Protein AF-A0A5B7YC35-F1 (afdb_monomer)

pLDDT: mean 84.2, std 15.64, range [40.31, 97.88]

Mean predicted aligned error: 13.03 Å

Sequence (136 aa):
MKTGRNEKCPCGSGKKFKHCCIDKSEEHFAQDESDNASLPKEQYIGFNRDRAPDMSPFDLDQEAICCLVSLLSTGAAKSLNEMHNTNKFETDHVIVTTGNCSDIKLAGPFSSLEAAFEFSMKNHGAVRFQTQPQFV

InterPro domains:
  IPR004027 SEC-C motif [PF02810] (5-21)

Radius of gyration: 21.71 Å; Cα contacts (8 Å, |Δi|>4): 191; chains: 1; bounding box: 42×45×59 Å

Structure (mmCIF, N/CA/C/O backbone):
data_AF-A0A5B7YC35-F1
#
_entry.id   AF-A0A5B7YC35-F1
#
loop_
_atom_site.group_PDB
_atom_site.id
_atom_site.type_symbol
_atom_site.label_atom_id
_atom_site.label_alt_id
_atom_site.label_comp_id
_atom_site.label_asym_id
_atom_site.label_entity_id
_atom_site.label_seq_id
_atom_site.pdbx_PDB_ins_code
_atom_site.Cartn_x
_atom_site.Cartn_y
_atom_site.Cartn_z
_atom_site.occupancy
_atom_site.B_iso_or_equiv
_atom_site.auth_seq_id
_atom_site.auth_comp_id
_atom_site.auth_asym_id
_atom_site.auth_atom_id
_atom_site.pdbx_PDB_model_num
ATOM 1 N N . MET A 1 1 ? 5.676 33.176 32.237 1.00 57.31 1 MET A N 1
ATOM 2 C CA . MET A 1 1 ? 6.792 32.506 32.944 1.00 57.31 1 MET A CA 1
ATOM 3 C C . MET A 1 1 ? 6.831 31.059 32.474 1.00 57.31 1 MET A C 1
ATOM 5 O O . MET A 1 1 ? 5.785 30.426 32.502 1.00 57.31 1 MET A O 1
ATOM 9 N N . LYS A 1 2 ? 7.962 30.559 31.962 1.00 67.81 2 LYS A N 1
ATOM 10 C CA . LYS A 1 2 ? 8.111 29.150 31.552 1.00 67.81 2 LYS A CA 1
ATOM 11 C C . LYS A 1 2 ? 8.829 28.412 32.684 1.00 67.81 2 LYS A C 1
ATOM 13 O O . LYS A 1 2 ? 9.979 28.737 32.952 1.00 67.81 2 LYS A O 1
ATOM 18 N N . THR A 1 3 ? 8.150 27.491 33.366 1.00 80.94 3 THR A N 1
ATOM 19 C CA . THR A 1 3 ? 8.753 26.672 34.432 1.00 80.94 3 THR A CA 1
ATOM 20 C C . THR A 1 3 ? 9.863 25.800 33.852 1.00 80.94 3 THR A C 1
ATOM 22 O O . THR A 1 3 ? 9.661 25.115 32.847 1.00 80.94 3 THR A O 1
ATOM 25 N N . GLY A 1 4 ? 11.041 25.817 34.474 1.00 86.00 4 GLY A N 1
ATOM 26 C CA . GLY A 1 4 ? 12.168 24.997 34.048 1.00 86.00 4 GLY A CA 1
ATOM 27 C C . GLY A 1 4 ? 11.887 23.503 34.242 1.00 86.00 4 GLY A C 1
ATOM 28 O O . GLY A 1 4 ? 11.314 23.086 35.245 1.00 86.00 4 GLY A O 1
ATOM 29 N N . ARG A 1 5 ? 12.349 22.659 33.309 1.00 88.38 5 ARG A N 1
ATOM 30 C CA . ARG A 1 5 ? 12.126 21.196 33.306 1.00 88.38 5 ARG A CA 1
ATOM 31 C C . ARG A 1 5 ? 12.477 20.514 34.647 1.00 88.38 5 ARG A C 1
ATOM 33 O O . ARG A 1 5 ? 11.808 19.570 35.061 1.00 88.38 5 ARG A O 1
ATOM 40 N N . ASN A 1 6 ? 13.503 20.994 35.349 1.00 90.94 6 ASN A N 1
ATOM 41 C CA . ASN A 1 6 ? 13.942 20.441 36.636 1.00 90.94 6 ASN A CA 1
ATOM 42 C C . ASN A 1 6 ? 13.375 21.167 37.875 1.00 90.94 6 ASN A C 1
ATOM 44 O O . ASN A 1 6 ? 13.653 20.725 38.989 1.00 90.94 6 ASN A O 1
ATOM 48 N N . GLU A 1 7 ? 12.609 22.248 37.706 1.00 91.75 7 GLU A N 1
ATOM 49 C CA . GLU A 1 7 ? 12.007 23.003 38.814 1.00 91.75 7 GLU A CA 1
ATOM 50 C C . GLU A 1 7 ? 10.797 22.274 39.404 1.00 91.75 7 GLU A C 1
ATOM 52 O O . GLU A 1 7 ? 10.266 21.344 38.797 1.00 91.75 7 GLU A O 1
ATOM 57 N N . LYS A 1 8 ? 10.344 22.675 40.599 1.00 91.44 8 LYS A N 1
ATOM 58 C CA . LYS A 1 8 ? 9.106 22.132 41.178 1.00 91.44 8 LYS A CA 1
ATOM 59 C C . LYS A 1 8 ? 7.924 22.464 40.272 1.00 91.44 8 LYS A C 1
ATOM 61 O O . LYS A 1 8 ? 7.772 23.596 39.822 1.00 91.44 8 LYS A O 1
ATOM 66 N N . CYS A 1 9 ? 7.083 21.468 40.020 1.00 90.31 9 CYS A N 1
ATOM 67 C CA . CYS A 1 9 ? 5.925 21.648 39.165 1.00 90.31 9 CYS A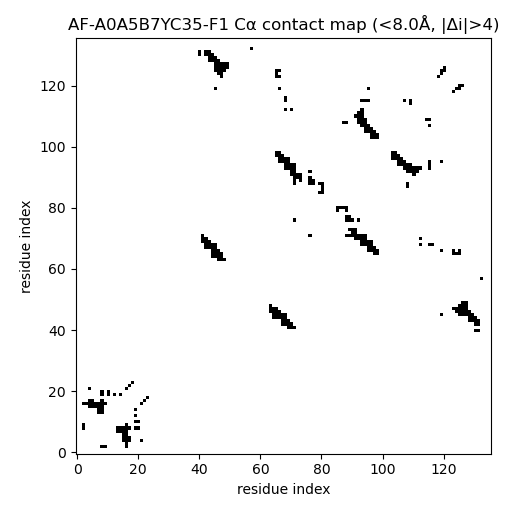 CA 1
ATOM 68 C C . CYS A 1 9 ? 4.903 22.602 39.817 1.00 90.31 9 CYS A C 1
ATOM 70 O O . CYS A 1 9 ? 4.546 22.382 40.980 1.00 90.31 9 CYS A O 1
ATOM 72 N N . PRO A 1 10 ? 4.352 23.586 39.078 1.00 89.69 10 PRO A N 1
ATOM 73 C CA . PRO A 1 10 ? 3.298 24.468 39.583 1.00 89.69 10 PRO A CA 1
ATOM 74 C C . PRO A 1 10 ? 1.970 23.736 39.844 1.00 89.69 10 PRO A C 1
ATOM 76 O O . PRO A 1 10 ? 1.077 24.314 40.449 1.00 89.69 10 PRO A O 1
ATOM 79 N N . CYS A 1 11 ? 1.850 22.456 39.456 1.00 86.94 11 CYS A N 1
ATOM 80 C CA . CYS A 1 11 ? 0.693 21.585 39.716 1.00 86.94 11 CYS A CA 1
ATOM 81 C C . CYS A 1 11 ? 0.452 21.288 41.213 1.00 86.94 11 CYS A C 1
ATOM 83 O O . CYS A 1 11 ? -0.506 20.601 41.550 1.00 86.94 11 CYS A O 1
ATOM 85 N N . GLY A 1 12 ? 1.348 21.717 42.110 1.00 83.81 12 GLY A N 1
ATOM 86 C CA . GLY A 1 12 ? 1.244 21.457 43.550 1.00 83.81 12 GLY A CA 1
ATOM 87 C C . GLY A 1 12 ? 1.644 20.039 43.978 1.00 83.81 12 GLY A C 1
ATOM 88 O O . GLY A 1 12 ? 1.603 19.729 45.162 1.00 83.81 12 GLY A O 1
ATOM 89 N N . SER A 1 13 ? 2.096 19.179 43.057 1.00 85.25 13 SER A N 1
ATOM 90 C CA . SER A 1 13 ? 2.455 17.780 43.369 1.00 85.25 13 SER A CA 1
ATOM 91 C C . SER A 1 13 ? 3.768 17.600 44.134 1.00 85.25 13 SER A C 1
ATOM 93 O O . SER A 1 13 ? 4.100 16.484 44.526 1.00 85.25 13 SER A O 1
ATOM 95 N N . GLY A 1 14 ? 4.579 18.654 44.265 1.00 84.81 14 GLY A N 1
ATOM 96 C CA . GLY A 1 14 ? 5.917 18.584 44.862 1.00 84.81 14 GLY A CA 1
ATOM 97 C C . GLY A 1 14 ? 6.985 17.882 44.005 1.00 84.81 14 GLY A C 1
ATOM 98 O O . GLY A 1 14 ? 8.163 17.935 44.359 1.00 84.81 14 GLY A O 1
ATOM 99 N N . LYS A 1 15 ? 6.619 17.277 42.865 1.00 88.19 15 LYS A N 1
ATOM 100 C CA . LYS A 1 15 ? 7.544 16.633 41.914 1.00 88.19 15 LYS A CA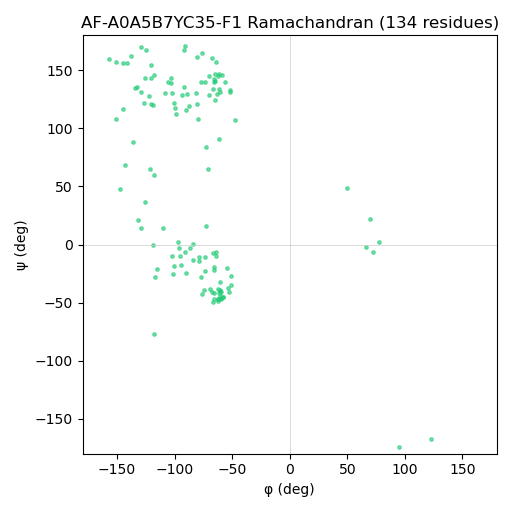 1
ATOM 101 C C . LYS A 1 15 ? 8.216 17.663 40.991 1.00 88.19 15 LYS A C 1
ATOM 103 O O . LYS A 1 15 ? 7.716 18.777 40.817 1.00 88.19 15 LYS A O 1
ATOM 108 N N . LYS A 1 16 ? 9.341 17.290 40.360 1.00 90.06 16 LYS A N 1
ATOM 109 C CA . LYS A 1 16 ? 9.965 18.101 39.290 1.00 90.06 16 LYS A CA 1
ATOM 110 C C . LYS A 1 16 ? 8.996 18.235 38.108 1.00 90.06 16 LYS A C 1
ATOM 112 O O . LYS A 1 16 ? 8.260 17.292 37.829 1.00 90.06 16 LYS A O 1
ATOM 117 N N . PHE A 1 17 ? 9.009 19.366 37.401 1.00 89.44 17 PHE A N 1
ATOM 118 C CA . PHE A 1 17 ? 8.109 19.658 36.279 1.00 89.44 17 PHE A CA 1
ATOM 119 C C . PHE A 1 17 ? 8.142 18.539 35.234 1.00 89.44 17 PHE A C 1
ATOM 121 O O . PHE A 1 17 ? 7.089 18.058 34.810 1.00 89.44 17 PHE A O 1
ATOM 128 N N . LYS A 1 18 ? 9.348 18.025 34.957 1.00 86.88 18 LYS A N 1
ATOM 129 C CA . LYS A 1 18 ? 9.573 16.892 34.062 1.00 86.88 18 LYS A CA 1
ATOM 130 C C . LYS A 1 18 ? 8.986 15.552 34.471 1.00 86.88 18 LYS A C 1
ATOM 132 O O . LYS A 1 18 ? 9.085 14.653 33.680 1.00 86.88 18 LYS A O 1
ATOM 137 N N . HIS A 1 19 ? 8.474 15.406 35.686 1.00 87.81 19 HIS A N 1
ATOM 138 C CA . HIS A 1 19 ? 7.883 14.165 36.196 1.00 87.81 19 HIS A CA 1
ATOM 139 C C . HIS A 1 19 ? 6.482 14.415 36.799 1.00 87.81 19 HIS A C 1
ATOM 141 O O . HIS A 1 19 ? 5.984 13.603 37.579 1.00 87.81 19 HIS A O 1
ATOM 147 N N . CYS A 1 20 ? 5.871 15.584 36.539 1.00 88.75 20 CYS A N 1
ATOM 148 C CA . CYS A 1 20 ? 4.461 15.861 36.868 1.00 88.75 20 CYS A CA 1
ATOM 149 C C . CYS A 1 20 ? 3.678 16.142 35.589 1.00 88.75 20 CYS A C 1
ATOM 151 O O . CYS A 1 20 ? 2.915 15.299 35.145 1.00 88.75 20 CYS A O 1
ATOM 153 N N . CYS A 1 21 ? 3.827 17.343 35.031 1.00 85.69 21 CYS A N 1
ATOM 154 C CA . CYS A 1 21 ? 2.943 17.822 33.971 1.00 85.69 21 CYS A CA 1
ATOM 155 C C . CYS A 1 21 ? 3.540 17.699 32.573 1.00 85.69 21 CYS A C 1
ATOM 157 O O . CYS A 1 21 ? 2.771 17.746 31.625 1.00 85.69 21 CYS A O 1
ATOM 159 N N . ILE A 1 22 ? 4.866 17.550 32.441 1.00 81.31 22 ILE A N 1
ATOM 160 C CA . ILE A 1 22 ? 5.496 17.350 31.126 1.00 81.31 22 ILE A CA 1
ATOM 161 C C . ILE A 1 22 ? 5.288 15.920 30.610 1.00 81.31 22 ILE A C 1
ATOM 163 O O . ILE A 1 22 ? 4.965 15.744 29.448 1.00 81.31 22 ILE A O 1
ATOM 167 N N . ASP A 1 23 ? 5.438 14.906 31.468 1.00 70.06 23 ASP A N 1
ATOM 168 C CA . ASP A 1 23 ? 5.304 13.506 31.040 1.00 70.06 23 ASP A CA 1
ATOM 169 C C . ASP A 1 23 ? 3.820 13.135 30.875 1.00 70.06 23 ASP A C 1
ATOM 171 O O . ASP A 1 23 ? 3.465 12.356 30.004 1.00 70.06 23 ASP A O 1
ATOM 175 N N . LYS A 1 24 ? 2.911 13.784 31.619 1.00 62.56 24 LYS A N 1
ATOM 176 C CA . LYS A 1 24 ? 1.458 13.583 31.472 1.00 62.56 24 LYS A CA 1
ATOM 177 C C . LYS A 1 24 ? 0.882 14.038 30.130 1.00 62.56 24 LYS A C 1
ATOM 179 O O . LYS A 1 24 ? -0.219 13.617 29.795 1.00 62.56 24 LYS A O 1
ATOM 184 N N . SER A 1 25 ? 1.573 14.896 29.374 1.00 55.09 25 SER A N 1
ATOM 185 C CA . SER A 1 25 ? 1.177 15.184 27.987 1.00 55.09 25 SER A CA 1
ATOM 186 C C . SER A 1 25 ? 1.613 14.093 27.003 1.00 55.09 25 SER A C 1
ATOM 188 O O . SER A 1 25 ? 1.105 14.061 25.890 1.00 55.09 25 SER A O 1
ATOM 190 N N . GLU A 1 26 ? 2.508 13.194 27.418 1.00 53.94 26 GLU A N 1
ATOM 191 C CA . GLU A 1 26 ? 3.052 12.091 26.613 1.00 53.94 26 GLU A CA 1
ATOM 192 C C . GLU A 1 26 ? 2.401 10.737 26.983 1.00 53.94 26 GLU A C 1
ATOM 194 O O . GLU A 1 26 ? 2.527 9.757 26.253 1.00 53.94 26 GLU A O 1
ATOM 199 N N . GLU A 1 27 ? 1.621 10.678 28.071 1.00 49.75 27 GLU A N 1
ATOM 200 C CA . GLU A 1 27 ? 0.889 9.483 28.541 1.00 49.75 27 GLU A CA 1
ATOM 201 C C . GLU A 1 27 ? -0.347 9.115 27.677 1.00 49.75 27 GLU A C 1
ATOM 203 O O . GLU A 1 27 ? -1.174 8.306 28.086 1.00 49.75 27 GLU A O 1
ATOM 208 N N . HIS A 1 28 ? -0.459 9.654 26.456 1.00 50.12 28 HIS A N 1
ATOM 209 C CA . HIS A 1 28 ? -1.412 9.212 25.421 1.00 50.12 28 HIS A CA 1
ATOM 210 C C . HIS A 1 28 ? -0.744 8.507 24.218 1.00 50.12 28 HIS A C 1
ATOM 212 O O . HIS A 1 28 ? -1.400 8.300 23.202 1.00 50.12 28 HIS A O 1
ATOM 218 N N . PHE A 1 29 ? 0.527 8.097 24.330 1.00 49.12 29 PHE A N 1
ATOM 219 C CA . PHE A 1 29 ? 1.204 7.239 23.337 1.00 49.12 29 PHE A CA 1
ATOM 220 C C . PHE A 1 29 ? 1.945 6.035 23.952 1.00 49.12 29 PHE A C 1
ATOM 222 O O . PHE A 1 29 ? 2.831 5.465 23.326 1.00 49.12 29 PHE A O 1
ATOM 229 N N . ALA A 1 30 ? 1.580 5.619 25.169 1.00 46.38 30 ALA A N 1
ATOM 230 C CA . ALA A 1 30 ? 2.203 4.485 25.858 1.00 46.38 30 ALA A CA 1
ATOM 231 C C . ALA A 1 30 ? 1.186 3.384 26.222 1.00 46.38 30 ALA A C 1
ATOM 233 O O . ALA A 1 30 ? 0.937 3.127 27.396 1.00 46.38 30 ALA A O 1
ATOM 234 N N . GLN A 1 31 ? 0.603 2.756 25.198 1.00 43.25 31 GLN A N 1
ATOM 235 C CA . GLN A 1 31 ? 0.043 1.390 25.176 1.00 43.25 31 GLN A CA 1
ATOM 236 C C . GLN A 1 31 ? 0.210 0.953 23.703 1.00 43.25 31 GLN A C 1
ATOM 238 O O . GLN A 1 31 ? -0.360 1.609 22.839 1.00 43.25 31 GLN A O 1
ATOM 243 N N . ASP A 1 32 ? 1.091 0.049 23.275 1.00 42.91 32 ASP A N 1
ATOM 244 C CA . ASP A 1 32 ? 1.544 -1.242 23.796 1.00 42.91 32 ASP A CA 1
ATOM 245 C C . ASP A 1 32 ? 3.045 -1.435 23.482 1.00 42.91 32 ASP A C 1
ATOM 247 O O . ASP A 1 32 ? 3.440 -1.527 22.324 1.00 42.91 32 ASP A O 1
ATOM 251 N N . GLU A 1 33 ? 3.887 -1.526 24.511 1.00 50.84 33 GLU A N 1
ATOM 252 C CA . GLU A 1 33 ? 5.288 -1.972 24.423 1.00 50.84 33 GLU A CA 1
ATOM 253 C C . GLU A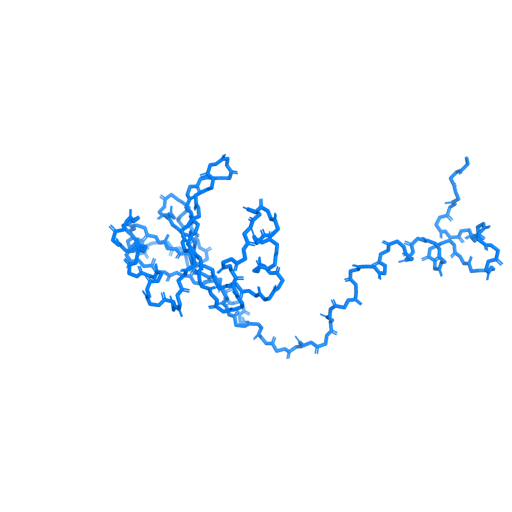 1 33 ? 5.419 -3.253 25.266 1.00 50.84 33 GLU A C 1
ATOM 255 O O . GLU A 1 33 ? 6.119 -3.306 26.278 1.00 50.84 33 GLU A O 1
ATOM 260 N N . SER A 1 34 ? 4.660 -4.292 24.903 1.00 45.12 34 SER A N 1
ATOM 261 C CA . SER A 1 34 ? 4.895 -5.660 25.379 1.00 45.12 34 SER A CA 1
ATOM 262 C C . SER A 1 34 ? 4.516 -6.716 24.340 1.00 45.12 34 SER A C 1
ATOM 264 O O . SER A 1 34 ? 3.879 -7.707 24.668 1.00 45.12 34 SER A O 1
ATOM 266 N N . ASP A 1 35 ? 4.961 -6.541 23.100 1.00 41.00 35 ASP A N 1
ATOM 267 C CA . ASP A 1 35 ? 5.108 -7.658 22.171 1.00 41.00 35 ASP A CA 1
ATOM 268 C C . ASP A 1 35 ? 6.444 -7.515 21.442 1.00 41.00 35 ASP A C 1
ATOM 270 O O . ASP A 1 35 ? 6.560 -6.967 20.350 1.00 41.00 35 ASP A O 1
ATOM 274 N N . ASN A 1 36 ? 7.491 -8.071 22.054 1.00 50.88 36 ASN A N 1
ATOM 275 C CA . ASN A 1 36 ? 8.625 -8.610 21.309 1.00 50.88 36 ASN A CA 1
ATOM 276 C C . ASN A 1 36 ? 8.162 -9.902 20.611 1.00 50.88 36 ASN A C 1
ATOM 278 O O . ASN A 1 36 ? 8.577 -11.011 20.939 1.00 50.88 36 ASN A O 1
ATOM 282 N N . ALA A 1 37 ? 7.228 -9.734 19.684 1.00 40.31 37 ALA A N 1
ATOM 283 C CA . ALA A 1 37 ? 6.893 -10.668 18.638 1.00 40.31 37 ALA A CA 1
ATOM 284 C C . ALA A 1 37 ? 7.097 -9.868 17.359 1.00 40.31 37 ALA A C 1
ATOM 286 O O . ALA A 1 37 ? 6.602 -8.750 17.237 1.00 40.31 37 ALA A O 1
ATOM 287 N N . SER A 1 38 ? 7.876 -10.396 16.421 1.00 48.34 38 SER A N 1
ATOM 288 C CA . SER A 1 38 ? 7.980 -9.818 15.088 1.00 48.34 38 SER A CA 1
ATOM 289 C C . SER A 1 38 ? 6.570 -9.536 14.560 1.00 48.34 38 SER A C 1
ATOM 291 O O . SER A 1 38 ? 5.861 -10.491 14.226 1.00 48.34 38 SER A O 1
ATOM 293 N N . LEU A 1 39 ? 6.151 -8.265 14.494 1.00 45.72 39 LEU A N 1
ATOM 294 C CA . LEU A 1 39 ? 4.949 -7.921 13.741 1.00 45.72 39 LEU A CA 1
ATOM 295 C C . LEU A 1 39 ? 5.123 -8.535 12.345 1.00 45.72 39 LEU A C 1
ATOM 297 O O . LEU A 1 39 ? 6.224 -8.437 11.774 1.00 45.72 39 LEU A O 1
ATOM 301 N N . PRO A 1 40 ? 4.109 -9.230 11.804 1.00 48.69 40 PRO A N 1
ATOM 302 C CA . PRO A 1 40 ? 4.214 -9.737 10.454 1.00 48.69 40 PRO A CA 1
ATOM 303 C C . PRO A 1 40 ? 4.516 -8.553 9.534 1.00 48.69 40 PRO A C 1
ATOM 305 O O . PRO A 1 40 ? 4.038 -7.439 9.720 1.00 48.69 40 PRO A O 1
ATOM 308 N N . LYS A 1 41 ? 5.403 -8.785 8.569 1.00 61.91 41 LYS A N 1
ATOM 309 C CA . LYS A 1 41 ? 5.779 -7.815 7.541 1.00 61.91 41 LYS A CA 1
ATOM 310 C C . LYS A 1 41 ? 4.520 -7.467 6.731 1.00 61.91 41 LYS A C 1
ATOM 312 O O . LYS A 1 41 ? 4.199 -8.157 5.773 1.00 61.91 41 LYS A O 1
ATOM 317 N N . GLU A 1 42 ? 3.800 -6.430 7.152 1.00 75.62 42 GLU A N 1
ATOM 318 C CA . GLU A 1 42 ? 2.453 -6.063 6.680 1.00 75.62 42 GLU A CA 1
ATOM 319 C C . GLU A 1 42 ? 2.449 -5.229 5.391 1.00 75.62 42 GLU A C 1
ATOM 321 O O . GLU A 1 42 ? 1.383 -4.859 4.905 1.00 75.62 42 GLU A O 1
ATOM 326 N N . GLN A 1 43 ? 3.621 -4.920 4.826 1.00 89.19 43 GLN A N 1
ATOM 327 C CA . GLN A 1 43 ? 3.741 -4.080 3.636 1.00 89.19 43 GLN A CA 1
ATOM 328 C C . GLN A 1 43 ? 4.678 -4.678 2.586 1.00 89.19 43 GLN A C 1
ATOM 330 O O . GLN A 1 43 ? 5.791 -5.124 2.884 1.00 89.19 43 GLN A O 1
ATOM 335 N N . TYR A 1 44 ? 4.228 -4.622 1.335 1.00 94.00 44 TYR A N 1
ATOM 336 C CA . TYR A 1 44 ? 4.927 -5.120 0.159 1.00 94.00 44 TYR A CA 1
ATOM 337 C C . TYR A 1 44 ? 5.031 -4.012 -0.884 1.00 94.00 44 TYR A C 1
ATOM 339 O O . TYR A 1 44 ? 4.030 -3.478 -1.359 1.00 94.00 44 TYR A O 1
ATOM 347 N N . ILE A 1 45 ? 6.256 -3.688 -1.275 1.00 93.81 45 ILE A N 1
ATOM 348 C CA . ILE A 1 45 ? 6.546 -2.703 -2.314 1.00 93.81 45 ILE A CA 1
ATOM 349 C C . ILE A 1 45 ? 6.533 -3.426 -3.658 1.00 93.81 45 ILE A C 1
ATOM 351 O O . ILE A 1 45 ? 7.319 -4.352 -3.856 1.00 93.81 45 ILE A O 1
ATOM 355 N N . GLY A 1 46 ? 5.646 -3.027 -4.566 1.00 95.06 46 GLY A N 1
ATOM 356 C CA . GLY A 1 46 ? 5.560 -3.558 -5.923 1.00 95.06 46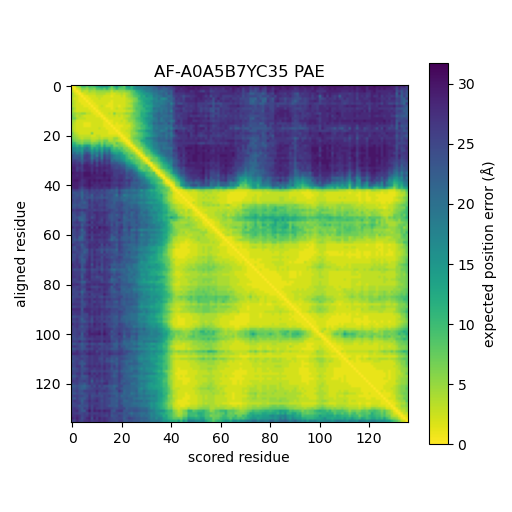 GLY A CA 1
ATOM 357 C C . GLY A 1 46 ? 6.396 -2.744 -6.906 1.00 95.06 46 GLY A C 1
ATOM 358 O O . GLY A 1 46 ? 6.345 -1.511 -6.906 1.00 95.06 46 GLY A O 1
ATOM 359 N N . PHE A 1 47 ? 7.133 -3.430 -7.777 1.00 95.25 47 PHE A N 1
ATOM 360 C CA . PHE A 1 47 ? 7.996 -2.812 -8.785 1.00 95.25 47 PHE A CA 1
ATOM 361 C C . PHE A 1 47 ? 7.581 -3.217 -10.193 1.00 95.25 47 PHE A C 1
ATOM 363 O O . PHE A 1 47 ? 7.225 -4.372 -10.413 1.00 95.25 47 PHE A O 1
ATOM 370 N N . ASN A 1 48 ? 7.684 -2.292 -11.146 1.00 95.06 48 ASN A N 1
ATOM 371 C CA . ASN A 1 48 ? 7.298 -2.499 -12.545 1.00 95.06 48 ASN A CA 1
ATOM 372 C C . ASN A 1 48 ? 8.388 -3.118 -13.436 1.00 95.06 48 ASN A C 1
ATOM 374 O O . ASN A 1 48 ? 8.158 -3.366 -14.618 1.00 95.06 48 ASN A O 1
ATOM 378 N N . ARG A 1 49 ? 9.578 -3.354 -12.882 1.00 92.56 49 ARG A N 1
ATOM 379 C CA . ARG A 1 49 ? 10.696 -4.000 -13.568 1.00 92.56 49 ARG A CA 1
ATOM 380 C C . ARG A 1 49 ? 11.449 -4.928 -12.624 1.00 92.56 49 ARG A C 1
ATOM 382 O O . ARG A 1 49 ? 11.428 -4.759 -11.396 1.00 92.56 49 ARG A O 1
ATOM 389 N N . ASP A 1 50 ? 12.133 -5.894 -13.221 1.00 90.25 50 ASP A N 1
ATOM 390 C CA . ASP A 1 50 ? 13.040 -6.776 -12.504 1.00 90.25 50 ASP A CA 1
ATOM 391 C C . ASP A 1 50 ? 14.215 -6.010 -11.908 1.00 90.25 50 ASP A C 1
ATOM 393 O O . ASP A 1 50 ? 14.586 -4.914 -12.332 1.00 90.25 50 ASP A O 1
ATOM 397 N N . ARG A 1 51 ? 14.807 -6.613 -10.884 1.00 87.12 51 ARG A N 1
ATOM 398 C CA . ARG A 1 51 ? 15.984 -6.065 -10.233 1.00 87.12 51 ARG A CA 1
ATOM 399 C C . ARG A 1 51 ? 17.194 -6.166 -11.163 1.00 87.12 51 ARG A C 1
ATOM 401 O O . ARG A 1 51 ? 17.519 -7.257 -11.629 1.00 87.12 51 ARG A O 1
ATOM 408 N N . ALA A 1 52 ? 17.893 -5.052 -11.362 1.00 86.00 52 ALA A N 1
ATOM 409 C CA . ALA A 1 52 ? 19.143 -5.053 -12.107 1.00 86.00 52 ALA A CA 1
ATOM 410 C C . ALA A 1 52 ? 20.229 -5.860 -11.354 1.00 86.00 52 ALA A C 1
ATOM 412 O O . ALA A 1 52 ? 20.302 -5.800 -10.120 1.00 86.00 52 ALA A O 1
ATOM 413 N N . PRO A 1 53 ? 21.053 -6.649 -12.066 1.00 86.25 53 PRO A N 1
ATOM 414 C CA . PRO A 1 53 ? 21.998 -7.585 -11.451 1.00 86.25 53 PRO A CA 1
ATOM 415 C C . PRO A 1 53 ? 23.119 -6.897 -10.656 1.00 86.25 53 PRO A C 1
ATOM 417 O O . PRO A 1 53 ? 23.715 -7.517 -9.780 1.00 86.25 53 PRO A O 1
ATOM 420 N N . ASP A 1 54 ? 23.401 -5.632 -10.951 1.00 89.69 54 ASP A N 1
ATOM 421 C CA . ASP A 1 54 ? 24.435 -4.796 -10.343 1.00 89.69 54 ASP A CA 1
ATOM 422 C C . ASP A 1 54 ? 23.950 -3.981 -9.130 1.00 89.69 54 ASP A C 1
ATOM 424 O O . ASP A 1 54 ? 24.764 -3.378 -8.433 1.00 89.69 54 ASP A O 1
ATOM 428 N N . MET A 1 55 ? 22.647 -3.987 -8.825 1.00 83.75 55 MET A N 1
ATOM 429 C CA . MET A 1 55 ? 22.095 -3.252 -7.681 1.00 83.75 55 MET A CA 1
ATOM 430 C C . MET A 1 55 ? 22.342 -3.952 -6.339 1.00 83.75 55 MET A C 1
ATOM 432 O O . MET A 1 55 ? 22.155 -5.170 -6.216 1.00 83.75 55 MET A O 1
ATOM 436 N N . SER A 1 56 ? 22.663 -3.179 -5.291 1.00 85.38 56 SER A N 1
ATOM 437 C CA . SER A 1 56 ? 22.856 -3.693 -3.927 1.00 85.38 56 SER A CA 1
ATOM 438 C C . SER A 1 56 ? 21.563 -4.259 -3.332 1.00 85.38 56 SER A C 1
ATOM 440 O O . SER A 1 56 ? 20.474 -3.749 -3.598 1.00 85.38 56 SER A O 1
ATOM 442 N N . PRO A 1 57 ? 21.619 -5.311 -2.486 1.00 79.62 57 PRO A N 1
ATOM 443 C CA . PRO A 1 57 ? 20.467 -5.820 -1.724 1.00 79.62 57 PRO A CA 1
ATOM 444 C C . PRO A 1 57 ? 19.702 -4.758 -0.942 1.00 79.62 57 PRO A C 1
ATOM 446 O O . PRO A 1 57 ? 18.497 -4.909 -0.750 1.00 79.62 57 PRO A O 1
ATOM 449 N N . PHE A 1 58 ? 20.400 -3.693 -0.558 1.00 80.75 58 PHE A N 1
ATOM 450 C CA . PHE A 1 58 ? 19.876 -2.586 0.229 1.00 80.75 58 PHE A CA 1
ATOM 451 C C . PHE A 1 58 ? 19.402 -1.401 -0.623 1.00 80.75 58 PHE A C 1
ATOM 453 O O . PHE A 1 58 ? 18.749 -0.509 -0.084 1.00 80.75 58 PHE A O 1
ATOM 460 N N . ASP A 1 59 ? 19.684 -1.395 -1.931 1.00 82.94 59 ASP A N 1
ATOM 461 C CA . ASP A 1 59 ? 19.247 -0.324 -2.823 1.00 82.94 59 ASP A CA 1
ATOM 462 C C . ASP A 1 59 ? 17.790 -0.538 -3.239 1.00 82.94 59 ASP A C 1
ATOM 464 O O . ASP A 1 59 ? 17.385 -1.611 -3.699 1.00 82.94 59 ASP A O 1
ATOM 468 N N . LEU A 1 60 ? 16.997 0.519 -3.094 1.00 81.69 60 LEU A N 1
ATOM 469 C CA . LEU A 1 60 ? 15.616 0.586 -3.552 1.00 81.69 60 LEU A CA 1
ATOM 470 C C . LEU A 1 60 ? 15.571 1.348 -4.875 1.00 81.69 60 LEU A C 1
ATOM 472 O O . LEU A 1 60 ? 15.879 2.538 -4.915 1.00 81.69 60 LEU A O 1
ATOM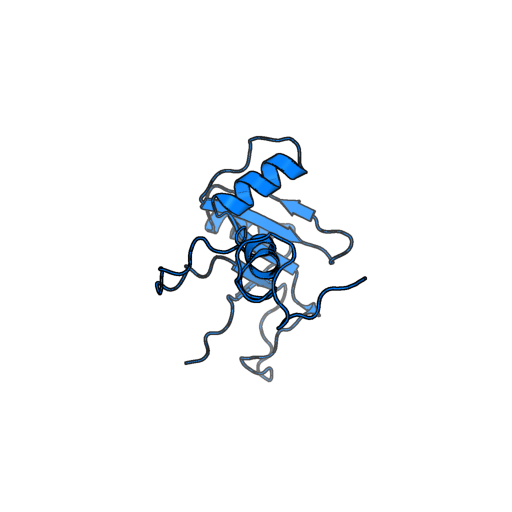 476 N N . ASP A 1 61 ? 15.146 0.670 -5.943 1.00 84.44 61 ASP A N 1
ATOM 477 C CA . ASP A 1 61 ? 14.853 1.307 -7.231 1.00 84.44 61 ASP A CA 1
ATOM 478 C C . ASP A 1 61 ? 13.551 2.111 -7.112 1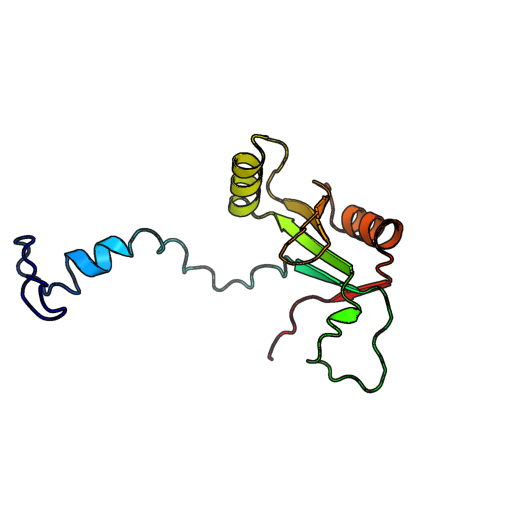.00 84.44 61 ASP A C 1
ATOM 480 O O . ASP A 1 61 ? 12.464 1.604 -7.392 1.00 84.44 61 ASP A O 1
ATOM 484 N N . GLN A 1 62 ? 13.658 3.346 -6.619 1.00 85.19 62 GLN A N 1
ATOM 485 C CA . GLN A 1 62 ? 12.504 4.211 -6.365 1.00 85.19 62 GLN A CA 1
ATOM 486 C C . GLN A 1 62 ? 11.710 4.512 -7.641 1.00 85.19 62 GLN A C 1
ATOM 488 O O . GLN A 1 62 ? 10.491 4.636 -7.581 1.00 85.19 62 GLN A O 1
ATOM 493 N N . GLU A 1 63 ? 12.376 4.578 -8.796 1.00 88.38 63 GLU A N 1
ATOM 494 C CA . GLU A 1 63 ? 11.732 4.837 -10.088 1.00 88.38 63 GLU A CA 1
ATOM 495 C C . GLU A 1 63 ? 10.949 3.631 -10.611 1.00 88.38 63 GLU A C 1
ATOM 497 O O . GLU A 1 63 ? 10.066 3.765 -11.459 1.00 88.38 63 GLU A O 1
ATOM 502 N N . ALA A 1 64 ? 11.295 2.430 -10.154 1.00 91.25 64 ALA A N 1
ATOM 503 C CA . ALA A 1 64 ? 10.559 1.220 -10.472 1.00 91.25 64 ALA A CA 1
ATOM 504 C C . ALA A 1 64 ? 9.351 0.985 -9.560 1.00 91.25 64 ALA A C 1
ATOM 506 O O . ALA A 1 64 ? 8.529 0.126 -9.882 1.00 91.25 64 ALA A O 1
ATOM 507 N N . ILE A 1 65 ? 9.230 1.694 -8.431 1.00 93.56 65 ILE A N 1
ATOM 508 C CA . ILE A 1 65 ? 8.106 1.514 -7.506 1.00 93.56 65 ILE A CA 1
ATOM 509 C C . ILE A 1 65 ? 6.815 1.943 -8.202 1.00 93.56 65 ILE A C 1
ATOM 511 O O . ILE A 1 65 ? 6.684 3.068 -8.677 1.00 93.56 65 ILE A O 1
ATOM 515 N N . CYS A 1 66 ? 5.841 1.038 -8.238 1.00 95.19 66 CYS A N 1
ATOM 516 C CA . CYS A 1 66 ? 4.544 1.282 -8.870 1.00 95.19 66 CYS A CA 1
ATOM 517 C C . CYS A 1 66 ? 3.378 1.233 -7.878 1.00 95.19 66 CYS A C 1
ATOM 519 O O . CYS A 1 66 ? 2.373 1.914 -8.083 1.00 95.19 66 CYS A O 1
ATOM 521 N N . CYS A 1 67 ? 3.506 0.470 -6.789 1.00 96.31 67 CYS A N 1
ATOM 522 C CA . CYS A 1 67 ? 2.466 0.347 -5.776 1.00 96.31 67 CYS A CA 1
ATOM 523 C C . CYS A 1 67 ? 3.022 -0.081 -4.416 1.00 96.31 67 CYS A C 1
ATOM 525 O O . CYS A 1 67 ? 4.084 -0.698 -4.325 1.00 96.31 67 CYS A O 1
ATOM 527 N N . LEU A 1 68 ? 2.254 0.184 -3.366 1.00 95.38 68 LEU A N 1
ATOM 528 C CA . LEU A 1 68 ? 2.460 -0.343 -2.025 1.00 95.38 68 LEU A CA 1
ATOM 529 C C . LEU A 1 68 ? 1.218 -1.142 -1.624 1.00 95.38 68 LEU A C 1
ATOM 531 O O . LEU A 1 68 ? 0.109 -0.615 -1.615 1.00 95.38 68 LEU A O 1
ATOM 535 N N . VAL A 1 69 ? 1.406 -2.420 -1.318 1.00 96.19 69 VAL A N 1
ATOM 536 C CA . VAL A 1 69 ? 0.350 -3.321 -0.851 1.00 96.19 69 VAL A CA 1
ATOM 537 C C . VAL A 1 69 ? 0.478 -3.448 0.659 1.00 96.19 69 VAL A C 1
ATOM 539 O O . VAL A 1 69 ? 1.527 -3.872 1.139 1.00 96.19 69 VAL A O 1
ATOM 542 N N . SER A 1 70 ? -0.571 -3.093 1.396 1.00 94.25 70 SER A N 1
ATOM 543 C CA . SER A 1 70 ? -0.545 -3.025 2.860 1.00 94.25 70 SER A CA 1
ATOM 544 C C . SER A 1 70 ? -1.708 -3.795 3.469 1.00 94.25 70 SER A C 1
ATOM 546 O O . SER A 1 70 ? -2.858 -3.577 3.084 1.00 94.25 70 SER A O 1
ATOM 548 N N . LEU A 1 71 ? -1.422 -4.652 4.449 1.00 93.44 71 LEU A N 1
ATOM 549 C CA . LEU A 1 71 ? -2.440 -5.203 5.340 1.00 93.44 71 LEU A CA 1
ATOM 550 C C . LEU A 1 71 ? -2.884 -4.128 6.328 1.00 93.44 71 LEU A C 1
ATOM 552 O O . LEU A 1 71 ? -2.076 -3.352 6.841 1.00 93.44 71 LEU A O 1
ATOM 556 N N . LEU A 1 72 ? -4.182 -4.090 6.599 1.00 91.50 72 LEU A N 1
ATOM 557 C CA . LEU A 1 72 ? -4.760 -3.178 7.565 1.00 91.50 72 LEU A CA 1
ATOM 558 C C . LEU A 1 72 ? -4.796 -3.814 8.948 1.00 91.50 72 LEU A C 1
ATOM 560 O O . LEU A 1 72 ? -5.545 -4.754 9.208 1.00 91.50 72 LEU A O 1
ATOM 564 N N . SER A 1 73 ? -4.048 -3.215 9.870 1.00 90.56 73 SER A N 1
ATOM 565 C CA . SER A 1 73 ? -4.284 -3.413 11.294 1.00 90.56 73 SER A CA 1
ATOM 566 C C . SER A 1 73 ? -5.623 -2.792 11.706 1.00 90.56 73 SER A C 1
ATOM 568 O O . SER A 1 73 ? -6.155 -1.892 11.046 1.00 90.56 73 SER A O 1
ATOM 570 N N . THR A 1 74 ? -6.159 -3.219 12.850 1.00 89.50 74 THR A N 1
ATOM 571 C CA . THR A 1 74 ? -7.410 -2.676 13.407 1.00 89.50 74 THR A CA 1
ATOM 572 C C . THR A 1 74 ? -7.379 -1.149 13.546 1.00 89.50 74 THR A C 1
ATOM 574 O O . THR A 1 74 ? -8.389 -0.483 13.315 1.00 89.50 74 THR A O 1
ATOM 577 N N . GLY A 1 75 ? -6.225 -0.580 13.913 1.00 89.56 75 GLY A N 1
ATOM 578 C CA . GLY A 1 75 ? -6.041 0.870 13.992 1.00 89.56 75 GLY A CA 1
ATOM 579 C C . GLY A 1 75 ? -6.117 1.530 12.616 1.00 89.56 75 GLY A C 1
ATOM 580 O O . GLY A 1 75 ? -6.895 2.462 12.424 1.00 89.56 75 GLY A O 1
ATOM 581 N N . ALA A 1 76 ? -5.379 0.994 11.639 1.00 90.00 76 ALA A N 1
ATOM 582 C CA . ALA A 1 76 ? -5.350 1.526 10.279 1.00 90.00 76 ALA A CA 1
ATOM 583 C C . ALA A 1 76 ? -6.728 1.473 9.594 1.00 90.00 76 ALA A C 1
ATOM 585 O O . ALA A 1 76 ? -7.138 2.445 8.959 1.00 90.00 76 ALA A O 1
ATOM 586 N N . ALA A 1 77 ? -7.475 0.377 9.768 1.00 91.19 77 ALA A N 1
ATOM 587 C CA . ALA A 1 77 ? -8.827 0.232 9.230 1.00 91.19 77 ALA A CA 1
ATOM 588 C C . ALA A 1 77 ? -9.789 1.299 9.781 1.00 91.19 77 ALA A C 1
ATOM 590 O O . ALA A 1 77 ? -10.521 1.929 9.014 1.00 91.19 77 ALA A O 1
ATOM 591 N N . LYS A 1 78 ? -9.752 1.563 11.097 1.00 93.31 78 LYS A N 1
ATOM 592 C CA . LYS A 1 78 ? -10.557 2.626 11.725 1.00 93.31 78 LYS A CA 1
ATOM 593 C C . LYS A 1 78 ? -10.191 4.006 11.189 1.00 93.31 78 LYS A C 1
ATOM 595 O O . LYS A 1 78 ? -11.082 4.743 10.780 1.00 93.31 78 LYS A O 1
ATOM 600 N N . SER A 1 79 ? -8.899 4.325 11.109 1.00 93.00 79 SER A N 1
ATOM 601 C CA . SER A 1 79 ? -8.445 5.616 10.582 1.00 93.00 79 SER A CA 1
ATOM 602 C C . SER A 1 79 ? -8.870 5.842 9.128 1.00 93.00 79 SER A C 1
ATOM 604 O O . SER A 1 79 ? -9.279 6.946 8.775 1.00 93.00 79 SER A O 1
ATOM 606 N N . LEU A 1 80 ? -8.828 4.808 8.280 1.00 92.12 80 LEU A N 1
ATOM 607 C CA . LEU A 1 80 ? -9.305 4.902 6.894 1.00 92.12 80 LEU A CA 1
ATOM 608 C C . LEU A 1 80 ? -10.822 5.086 6.809 1.00 92.12 80 LEU A C 1
ATOM 610 O O . LEU A 1 80 ? -11.305 5.888 6.009 1.00 92.12 80 LEU A O 1
ATOM 614 N N . ASN A 1 81 ? -11.576 4.373 7.642 1.00 94.81 81 ASN A N 1
ATOM 615 C CA . ASN A 1 81 ? -13.021 4.542 7.749 1.00 94.81 81 ASN A CA 1
ATOM 616 C C . ASN A 1 81 ? -13.399 5.974 8.156 1.00 94.81 81 ASN A C 1
ATOM 618 O O . ASN A 1 81 ? -14.236 6.590 7.497 1.00 94.81 81 ASN A O 1
ATOM 622 N N . GLU A 1 82 ? -12.735 6.530 9.171 1.00 95.50 82 GLU A N 1
ATOM 623 C CA . GLU A 1 82 ? -12.934 7.912 9.626 1.00 95.50 82 GLU A CA 1
ATOM 624 C C . GLU A 1 82 ? -12.575 8.931 8.537 1.00 95.50 82 GLU A C 1
ATOM 626 O O . GLU A 1 82 ? -13.378 9.808 8.220 1.00 95.50 82 GLU A O 1
ATOM 631 N N . MET A 1 83 ? -11.406 8.785 7.905 1.00 91.69 83 MET A N 1
ATOM 632 C CA . MET A 1 83 ? -10.928 9.701 6.862 1.00 91.69 83 MET A CA 1
ATOM 633 C C . MET A 1 83 ? -11.870 9.757 5.655 1.00 91.69 83 MET A C 1
ATOM 635 O O . MET A 1 83 ? -12.113 10.828 5.099 1.00 91.69 83 MET A O 1
ATOM 639 N N . HIS A 1 84 ? -12.407 8.607 5.248 1.00 91.38 84 HIS A N 1
ATOM 640 C CA . HIS A 1 84 ? -13.263 8.501 4.071 1.00 91.38 84 HIS A CA 1
ATOM 641 C C . HIS A 1 84 ? -14.766 8.535 4.393 1.00 91.38 84 HIS A C 1
ATOM 643 O O . HIS A 1 84 ? -15.574 8.429 3.471 1.00 91.38 84 HIS A O 1
ATOM 649 N N . ASN A 1 85 ? -15.160 8.702 5.663 1.00 93.62 85 ASN A N 1
ATOM 650 C CA . ASN A 1 85 ? -16.547 8.585 6.134 1.00 93.62 85 ASN A CA 1
ATOM 651 C C . ASN A 1 85 ? -17.229 7.287 5.649 1.00 93.62 85 ASN A C 1
ATOM 653 O O . ASN A 1 85 ? -18.336 7.305 5.105 1.00 93.62 85 ASN A O 1
ATOM 657 N N . THR A 1 86 ? -16.553 6.146 5.809 1.00 93.81 86 THR A N 1
ATOM 658 C CA . THR A 1 86 ? -17.067 4.818 5.422 1.00 93.81 86 THR A CA 1
ATOM 659 C C . THR A 1 86 ? -16.931 3.820 6.568 1.00 93.81 86 THR A C 1
ATOM 661 O O . THR A 1 86 ? -16.260 4.105 7.546 1.00 93.81 86 THR A O 1
ATOM 664 N N . ASN A 1 87 ? -17.538 2.640 6.432 1.00 93.12 87 ASN A N 1
ATOM 665 C CA . ASN A 1 87 ? -17.308 1.487 7.314 1.00 93.12 87 ASN A CA 1
ATOM 666 C C . ASN A 1 87 ? -16.921 0.249 6.490 1.00 93.12 87 ASN A C 1
ATOM 668 O O . ASN A 1 87 ? -17.410 -0.846 6.739 1.00 93.12 87 ASN A O 1
ATOM 672 N N . LYS A 1 88 ? -16.146 0.445 5.417 1.00 94.12 88 LYS A N 1
ATOM 673 C CA . LYS A 1 88 ? -15.790 -0.633 4.479 1.00 94.12 88 LYS A CA 1
ATOM 674 C C . LYS A 1 88 ? -14.501 -1.353 4.865 1.00 94.12 88 LYS A C 1
ATOM 676 O O . LYS A 1 88 ? -14.288 -2.481 4.433 1.00 94.12 88 LYS A O 1
ATOM 681 N N . PHE A 1 89 ? -13.620 -0.693 5.609 1.00 94.88 89 PHE A N 1
ATOM 682 C CA . PHE A 1 89 ? -12.325 -1.248 5.979 1.00 94.88 89 PHE A CA 1
ATOM 683 C C . PHE A 1 89 ? -12.440 -2.020 7.293 1.00 94.88 89 PHE A C 1
ATOM 685 O O . PHE A 1 89 ? -12.952 -1.496 8.281 1.00 94.88 89 PHE A O 1
ATOM 692 N N . GLU A 1 90 ? -11.944 -3.250 7.305 1.00 93.25 90 GLU A N 1
ATOM 693 C CA . GLU A 1 90 ? -11.904 -4.130 8.470 1.00 93.25 90 GLU A CA 1
ATOM 694 C C . GLU A 1 90 ? -10.456 -4.576 8.700 1.00 93.25 90 GLU A C 1
ATOM 696 O O . GLU A 1 90 ? -9.582 -4.344 7.858 1.00 93.25 90 GLU A O 1
ATOM 701 N N . THR A 1 91 ? -10.193 -5.175 9.857 1.00 90.81 91 THR A N 1
ATOM 702 C CA . THR A 1 91 ? -8.893 -5.787 10.153 1.00 90.81 91 THR A CA 1
ATOM 703 C C . THR A 1 91 ? -8.575 -6.871 9.119 1.00 90.81 91 THR A C 1
ATOM 705 O O . THR A 1 91 ? -9.480 -7.530 8.615 1.00 90.81 91 THR A O 1
ATOM 708 N N . ASP A 1 92 ? -7.295 -7.027 8.781 1.00 90.12 92 ASP A N 1
ATOM 709 C CA . ASP A 1 92 ? -6.764 -7.989 7.803 1.00 90.12 92 ASP A CA 1
ATOM 710 C C . ASP A 1 92 ? -7.176 -7.745 6.341 1.00 90.12 92 ASP A C 1
ATOM 712 O O . ASP A 1 92 ? -6.689 -8.427 5.436 1.00 90.12 92 ASP A O 1
ATOM 716 N N . HIS A 1 93 ? -7.999 -6.727 6.061 1.00 94.75 93 HIS A N 1
ATOM 717 C CA . HIS A 1 93 ? -8.187 -6.258 4.692 1.00 94.75 93 HIS A CA 1
ATOM 718 C C . HIS A 1 93 ? -6.873 -5.739 4.117 1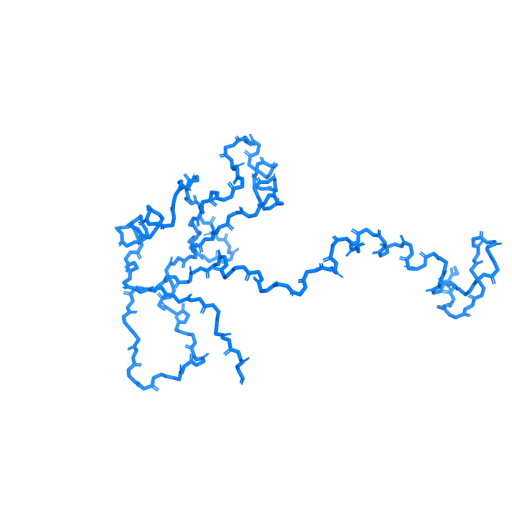.00 94.75 93 HIS A C 1
ATOM 720 O O . HIS A 1 93 ? -6.066 -5.110 4.799 1.00 94.75 93 HIS A O 1
ATOM 726 N N . VAL A 1 94 ? -6.685 -5.953 2.822 1.00 95.88 94 VAL A N 1
ATOM 727 C CA . VAL A 1 94 ? -5.521 -5.459 2.095 1.00 95.88 94 VAL A CA 1
ATOM 728 C C . VAL A 1 94 ? -5.922 -4.240 1.284 1.00 95.88 94 VAL A C 1
ATOM 730 O O . VAL A 1 94 ? -6.987 -4.205 0.667 1.00 95.88 94 VAL A O 1
ATOM 733 N N . ILE A 1 95 ? -5.067 -3.230 1.264 1.00 96.31 95 ILE A N 1
ATOM 734 C CA . ILE A 1 95 ? -5.203 -2.076 0.380 1.00 96.31 95 ILE A CA 1
ATOM 735 C C . ILE A 1 95 ? -3.980 -1.961 -0.517 1.00 96.31 95 ILE A C 1
ATOM 737 O O . ILE A 1 95 ? -2.887 -2.403 -0.167 1.00 96.31 95 ILE A O 1
ATOM 741 N N . VAL A 1 96 ? -4.172 -1.343 -1.675 1.00 97.06 96 VAL A N 1
ATOM 742 C CA . VAL A 1 96 ? -3.090 -1.003 -2.596 1.00 97.06 96 VAL A CA 1
ATOM 743 C C . VAL A 1 96 ? -3.068 0.507 -2.751 1.00 97.06 96 VAL A C 1
ATOM 745 O O . VAL A 1 96 ? -4.059 1.097 -3.178 1.00 97.06 96 VAL A O 1
ATOM 748 N N . THR A 1 97 ? -1.952 1.139 -2.404 1.00 96.00 97 THR A N 1
ATOM 749 C CA . THR A 1 97 ? -1.735 2.567 -2.631 1.00 96.00 97 THR A CA 1
ATOM 750 C C . THR A 1 97 ? -0.766 2.786 -3.785 1.00 96.00 97 THR A C 1
ATOM 752 O O . THR A 1 97 ? 0.212 2.059 -3.958 1.00 96.00 97 THR A O 1
ATOM 755 N N . THR A 1 98 ? -1.059 3.779 -4.618 1.00 95.62 98 THR A N 1
ATOM 756 C CA . THR A 1 98 ? -0.249 4.148 -5.786 1.00 95.62 98 THR A CA 1
ATOM 757 C C . THR A 1 98 ? -0.133 5.659 -5.908 1.00 95.62 98 THR A C 1
ATOM 759 O O . THR A 1 98 ? -0.936 6.390 -5.330 1.00 95.62 98 THR A O 1
ATOM 762 N N . GLY A 1 99 ? 0.847 6.127 -6.680 1.00 91.19 99 GLY A N 1
ATOM 763 C CA . GLY A 1 99 ? 1.097 7.551 -6.896 1.00 91.19 99 GLY A CA 1
ATOM 764 C C . GLY A 1 99 ? 2.147 8.138 -5.953 1.00 91.19 99 GLY A C 1
ATOM 765 O O . GLY A 1 99 ? 2.808 7.430 -5.196 1.00 91.19 99 GLY A O 1
ATOM 766 N N . ASN A 1 100 ? 2.318 9.455 -6.044 1.00 87.94 100 ASN A N 1
ATOM 767 C CA . ASN A 1 100 ? 3.299 10.204 -5.260 1.00 87.94 100 ASN A CA 1
ATOM 768 C C . ASN A 1 100 ? 2.674 10.707 -3.955 1.00 87.94 100 ASN A C 1
ATOM 770 O O . ASN A 1 100 ? 1.455 10.720 -3.810 1.00 87.94 100 ASN A O 1
ATOM 774 N N . CYS A 1 101 ? 3.493 11.252 -3.052 1.00 79.31 101 CYS A N 1
ATOM 775 C CA . CYS A 1 101 ? 3.022 11.831 -1.787 1.00 79.31 101 CYS A CA 1
ATOM 776 C C . CYS A 1 101 ? 1.932 12.913 -1.945 1.00 79.31 101 CYS A C 1
ATOM 778 O O . CYS A 1 101 ? 1.223 13.199 -0.986 1.00 79.31 101 CYS A O 1
ATOM 780 N N . SER A 1 102 ? 1.800 13.526 -3.127 1.00 86.00 102 SER A N 1
ATOM 781 C CA . SER A 1 102 ? 0.791 14.556 -3.419 1.00 86.00 102 SER A CA 1
ATOM 782 C C . SER A 1 102 ? -0.499 14.033 -4.066 1.00 86.00 102 SER A C 1
ATOM 784 O O . SER A 1 102 ? -1.489 14.754 -4.050 1.00 86.00 102 SER A O 1
ATOM 786 N N . ASP A 1 103 ? -0.502 12.827 -4.643 1.00 90.19 103 ASP A N 1
ATOM 787 C CA . ASP A 1 103 ? -1.664 12.231 -5.330 1.00 90.19 103 ASP A CA 1
ATOM 788 C C . ASP A 1 103 ? -1.699 10.721 -5.060 1.00 90.19 103 ASP A C 1
ATOM 790 O O . ASP A 1 103 ? -1.411 9.898 -5.933 1.00 90.19 103 ASP A O 1
ATOM 794 N N . ILE A 1 104 ? -1.975 10.367 -3.803 1.00 91.88 104 ILE A N 1
ATOM 795 C CA . ILE A 1 104 ? -2.075 8.971 -3.376 1.00 91.88 104 ILE A CA 1
ATOM 796 C C . ILE A 1 104 ? -3.453 8.441 -3.765 1.00 91.88 104 ILE A C 1
ATOM 798 O O . ILE A 1 104 ? -4.483 8.928 -3.296 1.00 91.88 104 ILE A O 1
ATOM 802 N N . LYS A 1 105 ? -3.471 7.392 -4.584 1.00 94.88 105 LYS A N 1
ATOM 803 C CA . LYS A 1 105 ? -4.680 6.655 -4.957 1.00 94.88 105 LYS A CA 1
ATOM 804 C C . LYS A 1 105 ? -4.743 5.362 -4.171 1.00 94.88 105 LYS A C 1
ATOM 806 O O . LYS A 1 105 ? -3.773 4.610 -4.152 1.00 94.88 105 LYS A O 1
ATOM 811 N N . LEU A 1 106 ? -5.894 5.101 -3.565 1.00 94.75 106 LEU A N 1
ATOM 812 C CA . LEU A 1 106 ? -6.159 3.897 -2.788 1.00 94.75 106 LEU A CA 1
ATOM 813 C C . LEU A 1 106 ? -7.120 2.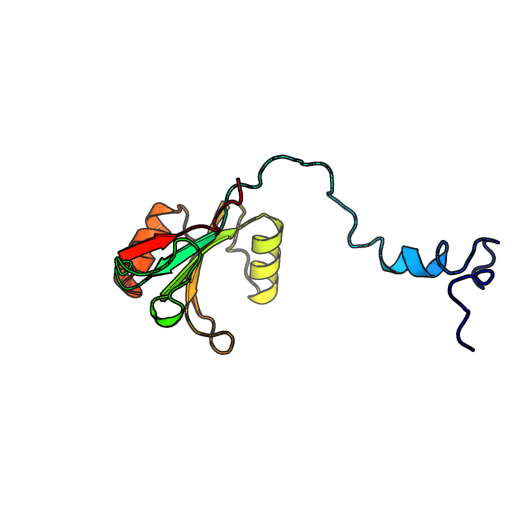983 -3.554 1.00 94.75 106 LEU A C 1
ATOM 815 O O . LEU A 1 106 ? -8.180 3.421 -4.001 1.00 94.75 106 LEU A O 1
ATOM 819 N N . ALA A 1 107 ? -6.754 1.710 -3.672 1.00 95.56 107 ALA A N 1
ATOM 820 C CA . ALA A 1 107 ? -7.599 0.631 -4.161 1.00 95.56 107 ALA A CA 1
ATOM 821 C C . ALA A 1 107 ? -7.809 -0.421 -3.064 1.00 95.56 107 ALA A C 1
ATOM 823 O O . ALA A 1 107 ? -6.917 -0.682 -2.254 1.00 95.56 107 ALA A O 1
ATOM 824 N N . GLY A 1 108 ? -8.996 -1.025 -3.051 1.00 92.88 108 GLY A N 1
ATOM 825 C CA . GLY A 1 108 ? -9.427 -1.987 -2.040 1.00 92.88 108 GLY A CA 1
ATOM 826 C C . GLY A 1 108 ? -10.726 -1.550 -1.348 1.00 92.88 108 GLY A C 1
ATOM 827 O O . GLY A 1 108 ? -11.400 -0.629 -1.821 1.00 92.88 108 GLY A O 1
ATOM 828 N N . PRO A 1 109 ? -11.096 -2.194 -0.233 1.00 95.81 109 PRO A N 1
ATOM 829 C CA . PRO A 1 109 ? -10.371 -3.284 0.422 1.00 95.81 109 PRO A CA 1
ATOM 830 C C . PRO A 1 109 ? -10.405 -4.592 -0.382 1.00 95.81 109 PRO A C 1
ATOM 832 O O . PRO A 1 109 ? -11.404 -4.915 -1.022 1.00 95.81 109 PRO A O 1
ATOM 835 N N . PHE A 1 110 ? -9.315 -5.350 -0.329 1.00 96.56 110 PHE A N 1
ATOM 836 C CA . PHE A 1 110 ? -9.217 -6.715 -0.839 1.00 96.56 110 PHE A CA 1
ATOM 837 C C . PHE A 1 110 ? -9.268 -7.698 0.332 1.00 96.56 110 PHE A C 1
ATOM 839 O O . PHE A 1 110 ? -8.704 -7.439 1.394 1.00 96.56 110 PHE A O 1
ATOM 846 N N . SER A 1 111 ? -9.917 -8.843 0.127 1.00 93.12 111 SER A N 1
ATOM 847 C CA . SER A 1 111 ? -10.060 -9.890 1.147 1.00 93.12 111 SER A CA 1
ATOM 848 C C . SER A 1 111 ? -8.812 -10.762 1.318 1.00 93.12 111 SER A C 1
ATOM 850 O O . SER A 1 111 ? -8.760 -11.576 2.233 1.00 93.12 111 SER A O 1
ATOM 852 N N . SER A 1 112 ? -7.831 -10.660 0.417 1.00 93.88 112 SER A N 1
ATOM 853 C CA . SER A 1 112 ? -6.587 -11.429 0.479 1.00 93.88 112 SER A CA 1
ATOM 854 C C . SER A 1 112 ? -5.421 -10.676 -0.162 1.00 93.88 112 SER A C 1
ATOM 856 O O . SER A 1 112 ? -5.605 -9.824 -1.037 1.00 93.88 112 SER A O 1
ATOM 858 N N . LEU A 1 113 ? -4.203 -11.037 0.253 1.00 94.06 113 LEU A N 1
ATOM 859 C CA . LEU A 1 113 ? -2.960 -10.556 -0.357 1.00 94.06 113 LEU A CA 1
ATOM 860 C C . LEU A 1 113 ? -2.864 -10.917 -1.841 1.00 94.06 113 LEU A C 1
ATOM 862 O O . LEU A 1 113 ? -2.453 -10.091 -2.648 1.00 94.06 113 LEU A O 1
ATOM 866 N N . GLU A 1 114 ? -3.274 -12.133 -2.202 1.00 95.12 114 GLU A N 1
ATOM 867 C CA . GLU A 1 114 ? -3.236 -12.626 -3.581 1.00 95.12 114 GLU A CA 1
ATOM 868 C C . GLU A 1 114 ? -4.079 -11.751 -4.515 1.00 95.12 114 GLU A C 1
ATOM 870 O O . GLU A 1 114 ? -3.576 -11.292 -5.538 1.00 95.12 114 GLU A O 1
ATOM 875 N N . ALA A 1 115 ? -5.307 -11.404 -4.115 1.00 96.69 115 ALA A N 1
ATOM 876 C CA . ALA A 1 115 ? -6.169 -10.523 -4.901 1.00 96.69 115 ALA A CA 1
ATOM 877 C C . ALA A 1 115 ? -5.557 -9.121 -5.082 1.00 96.69 115 ALA A C 1
ATOM 879 O O . ALA A 1 115 ? -5.647 -8.528 -6.160 1.00 96.69 115 ALA A O 1
ATOM 880 N N . ALA A 1 116 ? -4.900 -8.593 -4.045 1.00 96.94 116 ALA A N 1
ATOM 881 C CA . ALA A 1 116 ? -4.210 -7.309 -4.115 1.00 96.94 116 ALA A CA 1
ATOM 882 C C . ALA A 1 116 ? -2.960 -7.361 -5.014 1.00 96.94 116 ALA A C 1
ATOM 884 O O . ALA A 1 116 ? -2.698 -6.415 -5.765 1.00 96.94 116 ALA A O 1
ATOM 885 N N . PHE A 1 117 ? -2.205 -8.465 -4.990 1.00 96.62 117 PHE A N 1
ATOM 886 C CA . PHE A 1 117 ? -1.078 -8.683 -5.896 1.00 96.62 117 PHE A CA 1
ATOM 887 C C . PHE A 1 117 ? -1.545 -8.814 -7.342 1.00 96.62 117 PHE A C 1
ATOM 889 O O . PHE A 1 117 ? -1.012 -8.116 -8.200 1.00 96.62 117 PHE A O 1
ATOM 896 N N . GLU A 1 118 ? -2.576 -9.610 -7.625 1.00 97.50 118 GLU A N 1
ATOM 897 C CA . GLU A 1 118 ? -3.157 -9.723 -8.968 1.00 97.50 118 GLU A CA 1
ATOM 898 C C . GLU A 1 118 ? -3.647 -8.378 -9.502 1.00 97.50 118 GLU A C 1
ATOM 900 O O . GLU A 1 118 ? -3.349 -8.004 -10.642 1.00 97.50 118 GLU A O 1
ATOM 905 N N . PHE A 1 119 ? -4.346 -7.611 -8.663 1.00 97.88 119 PHE A N 1
ATOM 906 C CA . PHE A 1 119 ? -4.758 -6.256 -9.000 1.00 97.88 119 PHE A CA 1
ATOM 907 C C . PHE A 1 119 ? -3.552 -5.372 -9.345 1.00 97.88 119 PHE A C 1
ATOM 909 O O . PHE A 1 119 ? -3.582 -4.661 -10.353 1.00 97.88 119 PHE A O 1
ATOM 916 N N . SER A 1 120 ? -2.486 -5.442 -8.548 1.00 97.38 120 SER A N 1
ATOM 917 C CA . SER A 1 120 ? -1.267 -4.652 -8.740 1.00 97.38 120 SER A CA 1
ATOM 918 C C . SER A 1 120 ? -0.518 -5.033 -10.019 1.00 97.38 120 SER A C 1
ATOM 920 O O . SER A 1 120 ? -0.097 -4.154 -10.771 1.00 97.38 120 SER A O 1
ATOM 922 N N . MET A 1 121 ? -0.419 -6.329 -10.324 1.00 96.62 121 MET A N 1
ATOM 923 C CA . MET A 1 121 ? 0.177 -6.821 -11.569 1.00 96.62 121 MET A CA 1
ATOM 924 C C . MET A 1 121 ? -0.614 -6.325 -12.786 1.00 96.62 121 MET A C 1
ATOM 926 O O . 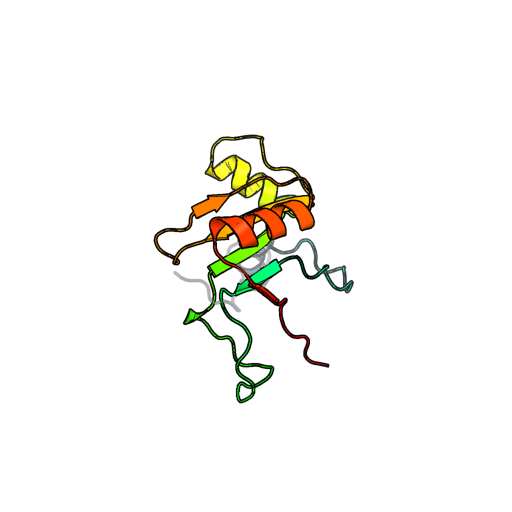MET A 1 121 ? -0.042 -5.783 -13.730 1.00 96.62 121 MET A O 1
ATOM 930 N N . LYS A 1 122 ? -1.947 -6.439 -12.746 1.00 97.19 122 LYS A N 1
ATOM 931 C CA . LYS A 1 122 ? -2.819 -6.116 -13.884 1.00 97.19 122 LYS A CA 1
ATOM 932 C C . LYS A 1 122 ? -2.976 -4.615 -14.141 1.00 97.19 122 LYS A C 1
ATOM 934 O O . LYS A 1 122 ? -3.047 -4.212 -15.298 1.00 97.19 122 LYS A O 1
ATOM 939 N N . ASN A 1 123 ? -3.078 -3.799 -13.090 1.00 96.94 123 ASN A N 1
ATOM 940 C CA . ASN A 1 123 ? -3.412 -2.372 -13.218 1.00 96.94 123 ASN A CA 1
ATOM 941 C C . ASN A 1 123 ? -2.196 -1.449 -13.103 1.00 96.94 123 ASN A C 1
ATOM 943 O O . ASN A 1 123 ? -2.226 -0.341 -13.636 1.00 96.94 123 ASN A O 1
ATOM 947 N N . HIS A 1 124 ? -1.141 -1.887 -12.414 1.00 95.38 124 HIS A N 1
ATOM 948 C CA . HIS A 1 124 ? 0.040 -1.064 -12.136 1.00 95.38 124 HIS A CA 1
ATOM 949 C C . HIS A 1 124 ? 1.329 -1.643 -12.729 1.00 95.38 124 HIS A C 1
ATOM 951 O O . HIS A 1 124 ? 2.382 -1.019 -12.618 1.00 95.38 124 HIS A O 1
ATOM 957 N N . GLY A 1 125 ? 1.247 -2.798 -13.401 1.00 95.56 125 GLY A N 1
ATOM 958 C CA . GLY A 1 125 ? 2.383 -3.429 -14.066 1.00 95.56 125 GLY A CA 1
ATOM 959 C C . GLY A 1 125 ? 3.414 -3.990 -13.094 1.00 95.56 125 GLY A C 1
ATOM 960 O O . GLY A 1 125 ? 4.569 -4.141 -13.477 1.00 95.56 125 GLY A O 1
ATOM 961 N N . ALA A 1 126 ? 3.030 -4.266 -11.843 1.00 96.19 126 ALA A N 1
ATOM 962 C CA . ALA A 1 126 ? 3.934 -4.879 -10.881 1.00 96.19 126 ALA A CA 1
ATOM 963 C C . ALA A 1 126 ? 4.400 -6.253 -11.397 1.00 96.19 126 ALA A C 1
ATOM 965 O O . ALA A 1 126 ? 3.582 -7.073 -11.799 1.00 96.19 126 ALA A O 1
ATOM 966 N N . VAL A 1 127 ? 5.705 -6.509 -11.372 1.00 96.00 127 VAL A N 1
ATOM 967 C CA . VAL A 1 127 ? 6.312 -7.798 -11.755 1.00 96.00 127 VAL A CA 1
ATOM 968 C C . VAL A 1 127 ? 7.003 -8.483 -10.581 1.00 96.00 127 VAL A C 1
ATOM 970 O O . VAL A 1 127 ? 7.186 -9.696 -10.585 1.00 96.00 127 VAL A O 1
ATOM 973 N N . ARG A 1 128 ? 7.356 -7.720 -9.540 1.00 93.25 128 ARG A N 1
ATOM 974 C CA . ARG A 1 128 ? 7.944 -8.241 -8.302 1.00 93.25 128 ARG A CA 1
ATOM 975 C C . ARG A 1 128 ? 7.474 -7.450 -7.091 1.00 93.25 128 ARG A C 1
ATOM 977 O O . ARG A 1 128 ? 7.171 -6.262 -7.205 1.00 93.25 128 ARG A O 1
ATOM 984 N N . PHE A 1 129 ? 7.522 -8.091 -5.928 1.00 93.12 129 PHE A N 1
ATOM 985 C CA . PHE A 1 129 ? 7.218 -7.476 -4.639 1.00 93.12 129 PHE A CA 1
ATOM 986 C C . PHE A 1 129 ? 8.380 -7.665 -3.661 1.00 93.12 129 PHE A C 1
ATOM 988 O O . PHE A 1 129 ? 9.036 -8.706 -3.665 1.00 93.12 129 PHE A O 1
ATOM 995 N N . GLN A 1 130 ? 8.646 -6.666 -2.823 1.00 89.69 130 GLN A N 1
ATOM 996 C CA . GLN A 1 130 ? 9.697 -6.711 -1.805 1.00 89.69 130 GLN A CA 1
ATOM 997 C C . GLN A 1 130 ? 9.170 -6.185 -0.471 1.00 89.69 130 GLN A C 1
ATOM 999 O O . GLN A 1 130 ? 8.530 -5.138 -0.419 1.00 89.69 130 GLN A O 1
ATOM 1004 N N . THR A 1 131 ? 9.468 -6.893 0.614 1.00 88.25 131 THR A N 1
ATOM 1005 C CA . THR A 1 131 ? 9.231 -6.418 1.984 1.00 88.25 131 THR A CA 1
ATOM 1006 C C . THR A 1 131 ? 10.465 -5.698 2.522 1.00 88.25 131 THR A C 1
ATOM 1008 O O . THR A 1 131 ? 11.561 -5.854 1.979 1.00 88.25 131 THR A O 1
ATOM 1011 N N . GLN A 1 132 ? 10.327 -4.982 3.639 1.00 73.19 132 GLN A N 1
ATOM 1012 C CA . GLN A 1 132 ? 11.465 -4.352 4.312 1.00 73.19 132 GLN A CA 1
ATOM 1013 C C . GLN A 1 132 ? 12.605 -5.369 4.574 1.00 73.19 132 GLN A C 1
ATOM 1015 O O . GLN A 1 132 ? 12.332 -6.478 5.058 1.00 73.19 132 GLN A O 1
ATOM 1020 N N . PRO A 1 133 ? 13.868 -5.036 4.232 1.00 68.31 133 PRO A N 1
ATOM 1021 C CA . PRO A 1 133 ? 15.007 -5.907 4.502 1.00 68.31 133 PRO A CA 1
ATOM 1022 C C . PRO A 1 133 ? 15.214 -6.054 6.014 1.00 68.31 133 PRO A C 1
ATOM 1024 O O . PRO A 1 133 ? 15.066 -5.093 6.767 1.00 68.31 133 PRO A O 1
ATOM 1027 N N . GLN A 1 134 ? 15.554 -7.263 6.462 1.00 64.56 134 GLN A N 1
ATOM 1028 C CA . GLN A 1 134 ? 15.916 -7.523 7.855 1.00 64.56 134 GLN A CA 1
ATOM 1029 C C . GLN A 1 134 ? 17.433 -7.420 8.009 1.00 64.56 134 GLN A C 1
ATOM 1031 O O . GLN A 1 134 ? 18.170 -8.055 7.256 1.00 64.56 134 GLN A O 1
ATOM 1036 N N . PHE A 1 135 ? 17.884 -6.632 8.984 1.00 66.25 135 PHE A N 1
ATOM 1037 C CA . PHE A 1 135 ? 19.267 -6.672 9.446 1.00 66.25 135 PHE A CA 1
ATOM 1038 C C . PHE A 1 135 ? 19.395 -7.869 10.392 1.00 66.25 135 PHE A C 1
ATOM 1040 O O . PHE A 1 135 ? 18.800 -7.863 11.470 1.00 66.25 135 PHE A O 1
ATOM 1047 N N . VAL A 1 136 ? 20.081 -8.915 9.931 1.00 64.44 136 VAL A N 1
ATOM 1048 C CA . VAL A 1 136 ? 20.509 -10.071 10.740 1.00 64.44 136 VAL A CA 1
ATOM 1049 C C . VAL A 1 136 ? 21.867 -9.804 11.361 1.00 64.44 136 VAL A C 1
ATOM 1051 O O . VAL A 1 136 ? 22.705 -9.177 10.673 1.00 64.44 136 VAL A O 1
#

Organism: NCBI:txid2572577

Nearest PDB structures (foldseek):
  1rov-assembly1_A  TM=3.548E-01  e=7.376E+00  Glycine max
  1rrh-assembly1_A  TM=2.410E-01  e=6.516E+00  Glycine max

Solvent-accessible surface area (backbone atoms only — not comparable to full-atom values): 8301 Å² total; per-residue (Å²): 135,83,84,52,59,81,36,71,28,89,86,72,74,76,36,36,20,55,73,51,67,57,47,61,73,53,69,86,76,80,82,84,94,81,66,101,54,85,71,75,85,48,46,35,42,21,18,50,52,82,81,61,92,87,61,56,96,86,61,75,66,68,89,38,54,42,36,38,39,33,54,24,48,64,66,53,14,52,53,50,15,63,76,67,75,48,87,79,50,45,62,65,24,21,36,38,39,30,73,51,101,90,56,70,45,81,46,71,72,24,90,36,68,66,61,48,49,54,50,36,33,74,76,50,44,31,75,45,71,47,59,84,84,80,90,127

Secondary structure (DSSP, 8-state):
----TTSBPTTSSSSBGGGTTTGGGTTTS-S-----S-----EEEEESSPPPTTS-TT---GGGEEEEEEE--HHHHHHHHHHHT-S---TT-EEEEES-TTS-EEEEEESSHHHHHHHHHHHH---EEEPPPP--

Foldseek 3Di:
DDQDQQPQPPVPPRHGVVPPVVVVVVVVPPPDPPDPPPDPLFKKFFFLDDDDPPDDPQDDPPVRGFKMKGFDAQVNQVVVCVVVVHNFGHHRFIWIWGDDPVDIDIDDRDNDPVVVVVCCCVPRNGPDIDTDDDDD